Protein AF-A0A4Q0ZM15-F1 (afdb_monomer_lite)

pLDDT: mean 91.57, std 11.05, range [41.56, 98.62]

Radius of gyration: 21.11 Å; chains: 1; bounding box: 63×34×54 Å

Foldseek 3Di:
DPQQADCLDDQDDLQVQLQVQLVVQLVVLLVVLVVCCVVVVDPPVVSVLRSNLSSNLSSLVRSLVRQLSNQSRDRVSNVVSVVSNVVSVVSNVVSVVVSVVVVVVVVVVVVVVVVVVVVVVVD

Structure (mmCIF, N/CA/C/O backbone):
data_AF-A0A4Q0ZM15-F1
#
_entry.id   AF-A0A4Q0ZM15-F1
#
loop_
_atom_site.group_PDB
_atom_site.id
_atom_site.type_symbol
_atom_site.label_atom_id
_atom_site.label_alt_id
_atom_site.label_comp_id
_atom_site.label_asym_id
_atom_site.label_entity_id
_atom_site.label_seq_id
_atom_site.pdbx_PDB_ins_code
_atom_site.Cartn_x
_atom_site.Cartn_y
_atom_site.Cartn_z
_atom_site.occupancy
_atom_site.B_iso_or_equiv
_atom_site.auth_seq_id
_atom_site.auth_comp_id
_atom_site.auth_asym_id
_atom_site.auth_atom_id
_atom_site.pdbx_PDB_model_num
ATOM 1 N N . MET A 1 1 ? 33.970 -1.785 -22.640 1.00 41.56 1 MET A N 1
ATOM 2 C CA . MET A 1 1 ? 33.219 -0.971 -21.658 1.00 41.56 1 MET A CA 1
ATOM 3 C C . MET A 1 1 ? 32.105 -1.850 -21.115 1.00 41.56 1 MET A C 1
ATOM 5 O O . MET A 1 1 ? 31.350 -2.375 -21.923 1.00 41.56 1 MET A O 1
ATOM 9 N N . GLN A 1 2 ? 32.066 -2.119 -19.805 1.00 49.09 2 GLN A N 1
ATOM 10 C CA . GLN A 1 2 ? 30.986 -2.912 -19.204 1.00 49.09 2 GLN A CA 1
ATOM 11 C C . GLN A 1 2 ? 29.651 -2.233 -19.518 1.00 49.09 2 GLN A C 1
ATOM 13 O O . GLN A 1 2 ? 29.466 -1.058 -19.210 1.00 49.09 2 GLN A O 1
ATOM 18 N N . SER A 1 3 ? 28.740 -2.961 -20.157 1.00 56.66 3 SER A N 1
ATOM 19 C CA . SER A 1 3 ? 27.338 -2.570 -20.259 1.00 56.66 3 SER A CA 1
ATOM 20 C C . SER A 1 3 ? 26.791 -2.472 -18.832 1.00 56.66 3 SER A C 1
ATOM 22 O O . SER A 1 3 ? 26.407 -3.483 -18.257 1.00 56.66 3 SER A O 1
ATOM 24 N N . GLY A 1 4 ? 26.808 -1.275 -18.236 1.00 66.25 4 GLY A N 1
ATOM 25 C CA . GLY A 1 4 ? 26.324 -0.985 -16.876 1.00 66.25 4 GLY A CA 1
ATOM 26 C C . GLY A 1 4 ? 24.802 -1.085 -16.723 1.00 66.25 4 GLY A C 1
ATOM 27 O O . GLY A 1 4 ? 24.211 -0.363 -15.928 1.00 66.25 4 GLY A O 1
ATOM 28 N N . VAL A 1 5 ? 24.165 -1.930 -17.532 1.00 75.62 5 VAL A N 1
ATOM 29 C CA . VAL A 1 5 ? 22.732 -2.205 -17.526 1.00 75.62 5 VAL A CA 1
ATOM 30 C C . VAL A 1 5 ? 22.513 -3.469 -16.714 1.00 75.62 5 VAL A C 1
ATOM 32 O O . VAL A 1 5 ? 23.063 -4.523 -17.036 1.00 75.62 5 VAL A O 1
ATOM 35 N N . ILE A 1 6 ? 21.717 -3.365 -15.654 1.00 84.88 6 ILE A N 1
ATOM 36 C CA . ILE A 1 6 ? 21.329 -4.521 -14.850 1.00 84.88 6 ILE A CA 1
ATOM 37 C C . ILE A 1 6 ? 20.173 -5.202 -15.576 1.00 84.88 6 ILE A C 1
ATOM 39 O O . ILE A 1 6 ? 19.163 -4.567 -15.863 1.00 84.88 6 ILE A O 1
ATOM 43 N N . ASN A 1 7 ? 20.293 -6.493 -15.880 1.00 87.62 7 ASN A N 1
ATOM 44 C CA . ASN A 1 7 ? 19.188 -7.225 -16.489 1.00 87.62 7 ASN A CA 1
ATOM 45 C C . ASN A 1 7 ? 18.081 -7.470 -15.450 1.00 87.62 7 ASN A C 1
ATOM 47 O O . ASN A 1 7 ? 18.187 -8.358 -14.608 1.00 87.62 7 ASN A O 1
ATOM 51 N N . THR A 1 8 ? 17.009 -6.684 -15.527 1.00 90.62 8 THR A N 1
ATOM 52 C CA . THR A 1 8 ? 15.818 -6.784 -14.666 1.00 90.62 8 THR A CA 1
ATOM 53 C C . THR A 1 8 ? 14.648 -7.524 -15.332 1.00 90.62 8 THR A C 1
ATOM 55 O O . THR A 1 8 ? 13.517 -7.508 -14.824 1.00 90.62 8 THR A O 1
ATOM 58 N N . GLY A 1 9 ? 14.905 -8.159 -16.480 1.00 90.31 9 GLY A N 1
ATOM 59 C CA . GLY A 1 9 ? 13.899 -8.721 -17.375 1.00 90.31 9 GLY A CA 1
ATOM 60 C C . GLY A 1 9 ? 13.240 -7.674 -18.279 1.00 90.31 9 GLY A C 1
ATOM 61 O O . GLY A 1 9 ? 13.691 -6.534 -18.387 1.00 90.31 9 GLY A O 1
ATOM 62 N N . THR A 1 10 ? 12.154 -8.069 -18.945 1.00 92.19 10 THR A N 1
ATOM 63 C CA . THR A 1 10 ? 11.390 -7.188 -19.839 1.00 92.19 10 THR A CA 1
ATOM 64 C C . THR A 1 10 ? 10.632 -6.107 -19.057 1.00 92.19 10 THR A C 1
ATOM 66 O O . THR A 1 10 ? 10.115 -6.405 -17.975 1.00 92.19 10 THR A O 1
ATOM 69 N N . PRO A 1 11 ? 10.485 -4.883 -19.602 1.00 93.31 11 PRO A N 1
ATOM 70 C CA . PRO A 1 11 ? 9.673 -3.839 -18.983 1.00 93.31 11 PRO A CA 1
ATOM 71 C C . PRO A 1 11 ? 8.225 -4.281 -18.726 1.00 93.31 11 PRO A C 1
ATOM 73 O O . PRO A 1 11 ? 7.606 -4.943 -19.559 1.00 93.31 11 PRO A O 1
ATOM 76 N N . ARG A 1 12 ? 7.679 -3.896 -17.568 1.00 95.12 12 ARG A N 1
ATOM 77 C CA . ARG A 1 12 ? 6.332 -4.273 -17.095 1.00 95.12 12 ARG A CA 1
ATOM 78 C C . ARG A 1 12 ? 5.403 -3.054 -17.040 1.00 95.12 12 ARG A C 1
ATOM 80 O O . ARG A 1 12 ? 5.862 -1.933 -16.831 1.00 95.12 12 ARG A O 1
ATOM 87 N N . ASN A 1 13 ? 4.090 -3.256 -17.179 1.00 96.06 13 ASN A N 1
ATOM 88 C CA . ASN A 1 13 ? 3.103 -2.173 -17.070 1.00 96.06 13 ASN A CA 1
ATOM 89 C C . ASN A 1 13 ? 2.976 -1.684 -15.613 1.00 96.06 13 ASN A C 1
ATOM 91 O O . ASN A 1 13 ? 2.528 -2.438 -14.752 1.00 96.06 13 ASN A O 1
ATOM 95 N N . VAL A 1 14 ? 3.344 -0.427 -15.349 1.00 96.06 14 VAL A N 1
ATOM 96 C CA . VAL A 1 14 ? 3.350 0.150 -13.991 1.00 96.06 14 VAL A CA 1
ATOM 97 C C . VAL A 1 14 ? 1.936 0.263 -13.415 1.00 96.06 14 VAL A C 1
ATOM 99 O O . VAL A 1 14 ? 1.698 -0.192 -12.301 1.00 96.06 14 VAL A O 1
ATOM 102 N N . ILE A 1 15 ? 0.984 0.815 -14.173 1.00 96.50 15 ILE A N 1
ATOM 103 C CA . ILE A 1 15 ? -0.380 1.083 -13.689 1.00 96.50 15 ILE A CA 1
ATOM 104 C C . ILE A 1 15 ? -1.109 -0.214 -13.311 1.00 96.50 15 ILE A C 1
ATOM 106 O O . ILE A 1 15 ? -1.702 -0.300 -12.239 1.00 96.50 15 ILE A O 1
ATOM 110 N N . GLY A 1 16 ? -1.006 -1.257 -14.136 1.00 95.06 16 GLY A N 1
ATOM 111 C CA . GLY A 1 16 ? -1.609 -2.560 -13.850 1.00 95.06 16 GLY A CA 1
ATOM 112 C C . GLY A 1 16 ? -1.048 -3.207 -12.581 1.00 95.06 16 GLY A C 1
ATOM 113 O O . GLY A 1 16 ? -1.789 -3.830 -11.820 1.00 95.06 16 GLY A O 1
ATOM 114 N N . HIS A 1 17 ? 0.243 -3.010 -12.304 1.00 96.00 17 HIS A N 1
ATOM 115 C CA . HIS A 1 17 ? 0.863 -3.502 -11.075 1.00 96.00 17 HIS A CA 1
ATOM 116 C C . HIS A 1 17 ? 0.526 -2.643 -9.849 1.00 96.00 17 HIS A C 1
ATOM 118 O O . HIS A 1 17 ? 0.400 -3.204 -8.767 1.00 96.00 17 HIS A O 1
ATOM 124 N N . ILE A 1 18 ? 0.308 -1.329 -9.995 1.00 97.94 18 ILE A N 1
ATOM 125 C CA . ILE A 1 18 ? -0.236 -0.483 -8.914 1.00 97.94 18 ILE A CA 1
ATOM 126 C C . ILE A 1 18 ? -1.598 -1.019 -8.470 1.00 97.94 18 ILE A C 1
ATOM 128 O O . ILE A 1 18 ? -1.806 -1.262 -7.284 1.00 97.94 18 ILE A O 1
ATOM 132 N N . VAL A 1 19 ? -2.506 -1.257 -9.424 1.00 98.00 19 VAL A N 1
ATOM 133 C CA . VAL A 1 19 ? -3.849 -1.785 -9.129 1.00 98.00 19 VAL A CA 1
ATOM 134 C C . VAL A 1 19 ? -3.757 -3.169 -8.487 1.00 98.00 19 VAL A C 1
ATOM 136 O O . VAL A 1 19 ? -4.392 -3.421 -7.468 1.00 98.00 19 VAL A O 1
ATOM 139 N N . SER A 1 20 ? -2.920 -4.053 -9.033 1.00 96.94 20 SER A N 1
ATOM 140 C CA . SER A 1 20 ? -2.738 -5.402 -8.483 1.00 96.94 20 SER A CA 1
ATOM 141 C C . SER A 1 20 ? -2.149 -5.376 -7.069 1.00 96.94 20 SER A C 1
ATOM 143 O O . SER A 1 20 ? -2.616 -6.109 -6.201 1.00 96.94 20 SER A O 1
ATOM 145 N N . GLY A 1 21 ? -1.164 -4.508 -6.820 1.00 97.62 21 GLY A N 1
ATOM 146 C CA . GLY A 1 21 ? -0.579 -4.296 -5.497 1.00 97.62 21 GLY A CA 1
ATOM 147 C C . GLY A 1 21 ? -1.609 -3.795 -4.489 1.00 97.62 21 GLY A C 1
ATOM 148 O O . GLY A 1 21 ? -1.679 -4.319 -3.381 1.00 97.62 21 GLY A O 1
ATOM 149 N N . ALA A 1 22 ? -2.467 -2.855 -4.895 1.00 98.38 22 ALA A N 1
ATOM 150 C CA . ALA A 1 22 ? -3.570 -2.376 -4.068 1.00 98.38 22 ALA A CA 1
ATOM 151 C C . ALA A 1 22 ? -4.523 -3.519 -3.688 1.00 98.38 22 ALA A C 1
ATOM 153 O O . ALA A 1 22 ? -4.783 -3.744 -2.509 1.00 98.38 22 ALA A O 1
ATOM 154 N N . VAL A 1 23 ? -4.998 -4.284 -4.678 1.00 98.50 23 VAL A N 1
ATOM 155 C CA . VAL A 1 23 ? -5.942 -5.393 -4.460 1.00 98.50 23 VAL A CA 1
ATOM 156 C C . VAL A 1 23 ? -5.335 -6.472 -3.565 1.00 98.50 23 VAL A C 1
ATOM 158 O O . VAL A 1 23 ? -5.974 -6.901 -2.606 1.00 98.50 23 VAL A O 1
ATOM 161 N N . ALA A 1 24 ? -4.097 -6.892 -3.835 1.00 98.44 24 ALA A N 1
ATOM 162 C CA . ALA A 1 24 ? -3.416 -7.898 -3.026 1.00 98.44 24 ALA A CA 1
ATOM 163 C C . ALA A 1 24 ? -3.276 -7.439 -1.567 1.00 98.44 24 ALA A C 1
ATOM 165 O O . ALA A 1 24 ? -3.618 -8.180 -0.643 1.00 98.44 24 ALA A O 1
ATOM 166 N N . SER A 1 25 ? -2.840 -6.196 -1.350 1.00 98.38 25 SER A N 1
ATOM 167 C CA . SER A 1 25 ? -2.722 -5.632 -0.008 1.00 98.38 25 SER A CA 1
ATOM 168 C C . SER A 1 25 ? -4.071 -5.479 0.686 1.00 98.38 25 SER A C 1
ATOM 170 O O . SER A 1 25 ? -4.150 -5.789 1.873 1.00 98.38 25 SER A O 1
ATOM 172 N N . ALA A 1 26 ? -5.132 -5.088 -0.022 1.00 98.50 26 ALA A N 1
ATOM 173 C CA . ALA A 1 26 ? -6.486 -5.003 0.523 1.00 98.50 26 ALA A CA 1
ATOM 174 C C . ALA A 1 26 ? -6.995 -6.367 1.000 1.00 98.50 26 ALA A C 1
ATOM 176 O O . ALA A 1 26 ? -7.491 -6.485 2.116 1.00 98.50 26 ALA A O 1
ATOM 177 N N . VAL A 1 27 ? -6.823 -7.415 0.189 1.00 98.62 27 VAL A N 1
ATOM 178 C CA . VAL A 1 27 ? -7.253 -8.776 0.545 1.00 98.62 27 VAL A CA 1
ATOM 179 C C . VAL A 1 27 ? -6.496 -9.280 1.772 1.00 98.62 27 VAL A C 1
ATOM 181 O O . VAL A 1 27 ? -7.113 -9.780 2.714 1.00 98.62 27 VAL A O 1
ATOM 184 N N . VAL A 1 28 ? -5.169 -9.134 1.789 1.00 98.38 28 VAL A N 1
ATOM 185 C CA . VAL A 1 28 ? -4.334 -9.626 2.894 1.00 98.38 28 VAL A CA 1
ATOM 186 C C . VAL A 1 28 ? -4.611 -8.847 4.180 1.00 98.38 28 VAL A C 1
ATOM 188 O O . VAL A 1 28 ? -4.929 -9.453 5.204 1.00 98.38 28 VAL A O 1
ATOM 191 N N . SER A 1 29 ? -4.526 -7.515 4.135 1.00 97.94 29 SER A N 1
ATOM 192 C CA . SER A 1 29 ? -4.757 -6.673 5.316 1.00 97.94 29 SER A CA 1
ATOM 193 C C . SER A 1 29 ? -6.202 -6.762 5.798 1.00 97.94 29 SER A C 1
ATOM 195 O O . SER A 1 29 ? -6.422 -6.977 6.986 1.00 97.94 29 SER A O 1
ATOM 197 N N . GLY A 1 30 ? -7.176 -6.734 4.887 1.00 97.88 30 GLY A N 1
ATOM 198 C CA . GLY A 1 30 ? -8.592 -6.877 5.205 1.00 97.88 30 GLY A CA 1
ATOM 199 C C . GLY A 1 30 ? -8.898 -8.206 5.888 1.00 97.88 30 GLY A C 1
ATOM 200 O O . GLY A 1 30 ? -9.581 -8.224 6.906 1.00 97.88 30 GLY A O 1
ATOM 201 N N . THR A 1 31 ? -8.329 -9.316 5.407 1.00 98.19 31 THR A N 1
ATOM 202 C CA . THR A 1 31 ? -8.510 -10.632 6.046 1.00 98.19 31 THR A CA 1
ATOM 203 C C . THR A 1 31 ? -7.904 -10.666 7.452 1.00 98.19 31 THR A C 1
ATOM 205 O O . THR A 1 31 ? -8.541 -11.138 8.399 1.00 98.19 31 THR A O 1
ATOM 208 N N . ILE A 1 32 ? -6.681 -10.150 7.612 1.00 98.25 32 ILE A N 1
ATOM 209 C CA . ILE A 1 32 ? -5.992 -10.102 8.910 1.00 98.25 32 ILE A CA 1
ATOM 210 C C . ILE A 1 32 ? -6.768 -9.222 9.898 1.00 98.25 32 ILE A C 1
ATOM 212 O O . ILE A 1 32 ? -7.000 -9.628 11.038 1.00 98.25 32 ILE A O 1
ATOM 216 N N . ASN A 1 33 ? -7.194 -8.039 9.466 1.00 97.94 33 ASN A N 1
ATOM 217 C CA . ASN A 1 33 ? -7.874 -7.070 10.316 1.00 97.94 33 ASN A CA 1
ATOM 218 C C . ASN A 1 33 ? -9.313 -7.477 10.622 1.00 97.94 33 ASN A C 1
ATOM 220 O O . ASN A 1 33 ? -9.753 -7.296 11.753 1.00 97.94 33 ASN A O 1
ATOM 224 N N . TYR A 1 34 ? -10.007 -8.139 9.694 1.00 97.75 34 TYR A N 1
ATOM 225 C CA . TYR A 1 34 ? -11.301 -8.765 9.968 1.00 97.75 34 TYR A CA 1
ATOM 226 C C . TYR A 1 34 ? -11.197 -9.781 11.109 1.00 97.75 34 TYR A C 1
ATOM 228 O O . TYR A 1 34 ? -11.994 -9.755 12.048 1.00 97.75 34 TYR A O 1
ATOM 236 N N . LYS A 1 35 ? -10.177 -10.650 11.071 1.00 97.81 35 LYS A N 1
ATOM 237 C CA . LYS A 1 35 ? -9.942 -11.616 12.149 1.00 97.81 35 LYS A CA 1
ATOM 238 C C . LYS A 1 35 ? -9.665 -10.911 13.480 1.00 97.81 35 LYS A C 1
ATOM 240 O O . LYS A 1 35 ? -10.269 -11.275 14.484 1.00 97.81 35 LYS A O 1
ATOM 245 N N . LYS A 1 36 ? -8.798 -9.893 13.489 1.00 97.94 36 LYS A N 1
ATOM 246 C CA . LYS A 1 36 ? -8.489 -9.120 14.705 1.00 97.94 36 LYS A CA 1
ATOM 247 C C . LYS A 1 36 ? -9.724 -8.413 15.275 1.00 97.94 36 LYS A C 1
ATOM 249 O O . LYS A 1 36 ? -9.913 -8.451 16.485 1.00 97.94 36 LYS A O 1
ATOM 254 N N . ALA A 1 37 ? -10.568 -7.820 14.429 1.00 97.81 37 ALA A N 1
ATOM 255 C CA . ALA A 1 37 ? -11.802 -7.160 14.854 1.00 97.81 37 ALA A CA 1
ATOM 256 C C . ALA A 1 37 ? -12.802 -8.162 15.450 1.00 97.81 37 ALA A C 1
ATOM 258 O O . ALA A 1 37 ? -13.365 -7.925 16.516 1.00 97.81 37 ALA A O 1
ATOM 259 N N . LYS A 1 38 ? -12.964 -9.334 14.819 1.00 97.38 38 LYS A N 1
ATOM 260 C CA . LYS A 1 38 ? -13.807 -10.422 15.342 1.00 97.38 38 LYS A CA 1
ATOM 261 C C . LYS A 1 38 ? -13.324 -10.942 16.699 1.00 97.38 38 LYS A C 1
ATOM 263 O O . LYS A 1 38 ? -14.136 -11.313 17.538 1.00 97.38 38 LYS A O 1
ATOM 268 N N . GLU A 1 39 ? -12.012 -10.968 16.908 1.00 97.88 39 GLU A N 1
ATOM 269 C CA . GLU A 1 39 ? -11.374 -11.347 18.173 1.00 97.88 39 GLU A CA 1
ATOM 270 C C . GLU A 1 39 ? -11.298 -10.187 19.187 1.00 97.88 39 GLU A C 1
ATOM 272 O O . GLU A 1 39 ? -10.634 -10.338 20.208 1.00 97.88 39 GLU A O 1
ATOM 277 N N . GLN A 1 40 ? -11.940 -9.040 18.917 1.00 95.62 40 GLN A N 1
ATOM 278 C CA . GLN A 1 40 ? -11.927 -7.834 19.762 1.00 95.62 40 GLN A CA 1
ATOM 279 C C . GLN A 1 40 ? -10.516 -7.300 20.081 1.00 95.62 40 GLN A C 1
ATOM 281 O O . GLN A 1 40 ? -10.299 -6.640 21.092 1.00 95.62 40 GLN A O 1
ATOM 286 N N . LYS A 1 41 ? -9.536 -7.571 19.210 1.00 96.94 41 LYS A N 1
ATOM 287 C CA . LYS A 1 41 ? -8.147 -7.096 19.358 1.00 96.94 41 LYS A CA 1
ATOM 288 C C . LYS A 1 41 ? -7.928 -5.689 18.811 1.00 96.94 41 LYS A C 1
ATOM 290 O O . LYS A 1 41 ? -6.937 -5.060 19.157 1.00 96.94 41 LYS A O 1
ATOM 295 N N . ILE A 1 42 ? -8.805 -5.249 17.915 1.00 96.50 42 ILE A N 1
ATOM 296 C CA . ILE A 1 42 ? -8.854 -3.901 17.339 1.00 96.50 42 ILE A CA 1
ATOM 297 C C . ILE A 1 42 ? -10.321 -3.522 17.135 1.00 96.50 42 ILE A C 1
ATOM 299 O O . ILE A 1 42 ? -11.167 -4.413 16.999 1.00 96.50 42 ILE A O 1
ATOM 303 N N . SER A 1 43 ? -10.625 -2.228 17.067 1.00 96.19 43 SER A N 1
ATOM 304 C CA . SER A 1 43 ? -11.969 -1.782 16.700 1.00 96.19 43 SER A CA 1
ATOM 305 C C . SER A 1 43 ? -12.247 -2.029 15.209 1.00 96.19 43 SER A C 1
ATOM 307 O O . SER A 1 43 ? -11.331 -2.128 14.387 1.00 96.19 43 SER A O 1
ATOM 309 N N . SER A 1 44 ? -13.524 -2.098 14.823 1.00 94.31 44 SER A N 1
ATOM 310 C CA . SER A 1 44 ? -13.910 -2.172 13.404 1.00 94.31 44 SER A CA 1
ATOM 311 C C . SER A 1 44 ? -13.434 -0.951 12.610 1.00 94.31 44 SER A C 1
ATOM 313 O O . SER A 1 44 ? -13.092 -1.076 11.435 1.00 94.31 44 SER A O 1
ATOM 315 N N . ARG A 1 45 ? -13.384 0.223 13.254 1.00 92.69 45 ARG A N 1
ATOM 316 C CA . ARG A 1 45 ? -12.893 1.469 12.659 1.00 92.69 45 ARG A CA 1
ATOM 317 C C . ARG A 1 45 ? -11.402 1.365 12.339 1.00 92.69 45 ARG A C 1
ATOM 319 O O . ARG A 1 45 ? -11.021 1.583 11.190 1.00 92.69 45 ARG A O 1
ATOM 326 N N . ASP A 1 46 ? -10.594 0.931 13.303 1.00 94.50 46 ASP A N 1
ATOM 327 C CA . ASP A 1 46 ? -9.146 0.756 13.119 1.00 94.50 46 ASP A CA 1
ATOM 328 C C . ASP A 1 46 ? -8.842 -0.340 12.099 1.00 94.50 46 ASP A C 1
ATOM 330 O O . ASP A 1 46 ? -7.913 -0.221 11.303 1.00 94.50 46 ASP A O 1
ATOM 334 N N . ALA A 1 47 ? -9.662 -1.394 12.067 1.00 97.06 47 ALA A N 1
ATOM 335 C CA . ALA A 1 47 ? -9.553 -2.456 11.076 1.00 97.06 47 ALA A CA 1
ATOM 336 C C . ALA A 1 47 ? -9.727 -1.931 9.643 1.00 97.06 47 ALA A C 1
ATOM 338 O O . ALA A 1 47 ? -8.954 -2.295 8.751 1.00 97.06 47 ALA A O 1
ATOM 339 N N . ILE A 1 48 ? -10.730 -1.078 9.412 1.00 96.62 48 ILE A N 1
ATOM 340 C CA . ILE A 1 48 ? -10.973 -0.452 8.107 1.00 96.62 48 ILE A CA 1
ATOM 341 C C . ILE A 1 48 ? -9.848 0.531 7.784 1.00 96.62 48 ILE A C 1
ATOM 343 O O . ILE A 1 48 ? -9.289 0.465 6.688 1.00 96.62 48 ILE A O 1
ATOM 347 N N . LYS A 1 49 ? -9.477 1.391 8.739 1.00 95.94 49 LYS A N 1
ATOM 348 C CA . LYS A 1 49 ? -8.406 2.380 8.579 1.00 95.94 49 LYS A CA 1
ATOM 349 C C . LYS A 1 49 ? -7.085 1.726 8.178 1.00 95.94 49 LYS A C 1
ATOM 351 O O . LYS A 1 49 ? -6.520 2.081 7.145 1.00 95.94 49 LYS A O 1
ATOM 356 N N . ASP A 1 50 ? -6.641 0.707 8.918 1.00 97.19 50 ASP A N 1
ATOM 357 C CA . ASP A 1 50 ? -5.398 -0.005 8.606 1.00 97.19 50 ASP A CA 1
ATOM 358 C C . ASP A 1 50 ? -5.488 -0.721 7.254 1.00 97.19 50 ASP A C 1
ATOM 360 O O . ASP A 1 50 ? -4.554 -0.662 6.459 1.00 97.19 50 ASP A O 1
ATOM 364 N N . THR A 1 51 ? -6.635 -1.318 6.921 1.00 98.12 51 TH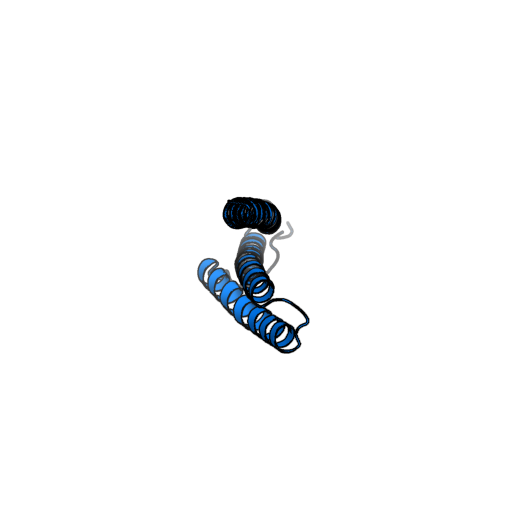R A N 1
ATOM 365 C CA . THR A 1 51 ? -6.838 -1.940 5.601 1.00 98.12 51 THR A CA 1
ATOM 366 C C . THR A 1 51 ? -6.693 -0.919 4.467 1.00 98.12 51 THR A C 1
ATOM 368 O O . THR A 1 51 ? -5.999 -1.184 3.483 1.00 98.12 51 THR A O 1
ATOM 371 N N . VAL A 1 52 ? -7.289 0.270 4.596 1.00 98.00 52 VAL A N 1
ATOM 372 C CA . VAL A 1 52 ? -7.185 1.353 3.600 1.00 98.00 52 VAL A CA 1
ATOM 373 C C . VAL A 1 52 ? -5.752 1.881 3.506 1.00 98.00 52 VAL A C 1
ATOM 375 O O . VAL A 1 52 ? -5.216 2.019 2.397 1.00 98.00 52 VAL A O 1
ATOM 378 N N . LYS A 1 53 ? -5.088 2.094 4.649 1.00 98.19 53 LYS A N 1
ATOM 379 C CA . LYS A 1 53 ? -3.677 2.492 4.698 1.00 98.19 53 LYS A CA 1
ATOM 380 C C . LYS A 1 53 ? -2.795 1.473 3.982 1.00 98.19 53 LYS A C 1
ATOM 382 O O . LYS A 1 53 ? -2.056 1.830 3.063 1.00 98.19 53 LYS A O 1
ATOM 387 N N . LYS A 1 54 ? -2.906 0.189 4.334 1.00 98.25 54 LYS A N 1
ATOM 388 C CA . LYS A 1 54 ? -2.107 -0.896 3.745 1.00 98.25 54 LYS A CA 1
ATOM 389 C C . LYS A 1 54 ? -2.408 -1.116 2.269 1.00 98.25 54 LYS A C 1
ATOM 391 O O . LYS A 1 54 ? -1.486 -1.397 1.510 1.00 98.25 54 LYS A O 1
ATOM 396 N N . THR A 1 55 ? -3.654 -0.931 1.841 1.00 98.56 55 THR A N 1
ATOM 397 C CA . THR A 1 55 ? -4.040 -0.943 0.420 1.00 98.56 55 THR A CA 1
ATOM 398 C C . THR A 1 55 ? -3.295 0.140 -0.355 1.00 98.56 55 THR A C 1
ATOM 400 O O . THR A 1 55 ? -2.657 -0.144 -1.369 1.00 98.56 55 THR A O 1
ATOM 403 N N . THR A 1 56 ? -3.312 1.372 0.158 1.00 98.38 56 THR A N 1
ATOM 404 C CA . THR A 1 56 ? -2.629 2.518 -0.460 1.00 98.38 56 THR A CA 1
ATOM 405 C C . THR A 1 56 ? -1.116 2.306 -0.497 1.00 98.38 56 THR A C 1
ATOM 407 O O . THR A 1 56 ? -0.482 2.475 -1.540 1.00 98.38 56 THR A O 1
ATOM 410 N N . GLN A 1 57 ? -0.533 1.851 0.615 1.00 98.31 57 GLN A N 1
ATOM 411 C CA . GLN A 1 57 ? 0.891 1.529 0.701 1.00 98.31 57 GLN A CA 1
ATOM 412 C C . GLN A 1 57 ? 1.289 0.404 -0.260 1.00 98.31 57 GLN A C 1
ATOM 414 O O . GLN A 1 57 ? 2.321 0.501 -0.917 1.00 98.31 57 GLN A O 1
ATOM 419 N N . GLY A 1 58 ? 0.462 -0.634 -0.399 1.00 98.31 58 GLY A N 1
ATOM 420 C CA . GLY A 1 58 ? 0.676 -1.728 -1.346 1.00 98.31 58 GLY A CA 1
ATOM 421 C C . GLY A 1 58 ? 0.694 -1.271 -2.800 1.00 98.31 58 GLY A C 1
ATOM 422 O O . GLY A 1 58 ? 1.558 -1.690 -3.578 1.00 98.31 58 GLY A O 1
ATOM 423 N N . ALA A 1 59 ? -0.218 -0.362 -3.150 1.00 98.50 59 ALA A N 1
ATOM 424 C CA . ALA A 1 59 ? -0.285 0.261 -4.467 1.00 98.50 59 ALA A CA 1
ATOM 425 C C . ALA A 1 59 ? 1.008 1.031 -4.789 1.00 98.50 59 ALA A C 1
ATOM 427 O O . ALA A 1 59 ? 1.635 0.793 -5.825 1.00 98.50 59 ALA A O 1
ATOM 428 N N . ILE A 1 60 ? 1.435 1.907 -3.870 1.00 98.31 60 ILE A N 1
ATOM 429 C CA . ILE A 1 60 ? 2.652 2.719 -4.008 1.00 98.31 60 ILE A CA 1
ATOM 430 C C . ILE A 1 60 ? 3.885 1.818 -4.071 1.00 98.31 60 ILE A C 1
ATOM 432 O O . ILE A 1 60 ? 4.646 1.901 -5.030 1.00 98.31 60 ILE A O 1
ATOM 436 N N . ALA A 1 61 ? 4.059 0.915 -3.102 1.00 98.31 61 ALA A N 1
ATOM 437 C CA . ALA A 1 61 ? 5.226 0.041 -3.018 1.00 98.31 61 ALA A CA 1
ATOM 438 C C . ALA A 1 61 ? 5.402 -0.797 -4.290 1.00 98.31 61 ALA A C 1
ATOM 440 O O . ALA A 1 61 ? 6.505 -0.884 -4.834 1.00 98.31 61 ALA A O 1
ATOM 441 N N . THR A 1 62 ? 4.309 -1.358 -4.813 1.00 98.00 62 THR A N 1
ATOM 442 C CA . THR A 1 62 ? 4.352 -2.159 -6.040 1.00 98.00 62 THR A CA 1
ATOM 443 C C . THR A 1 62 ? 4.637 -1.288 -7.264 1.00 98.00 62 THR A C 1
ATOM 445 O O . THR A 1 62 ? 5.503 -1.627 -8.072 1.00 98.00 62 THR A O 1
ATOM 448 N N . GLY A 1 63 ? 3.972 -0.13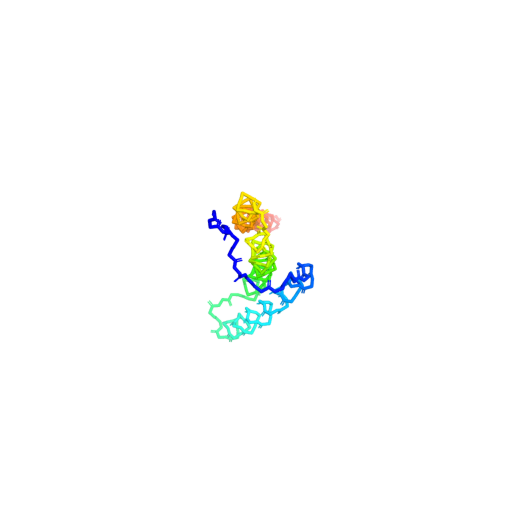5 -7.393 1.00 98.06 63 GLY A N 1
ATOM 449 C CA . GLY A 1 63 ? 4.229 0.814 -8.479 1.00 98.06 63 GLY A CA 1
ATOM 450 C C . GLY A 1 63 ? 5.675 1.300 -8.515 1.00 98.06 63 GLY A C 1
ATOM 451 O O . GLY A 1 63 ? 6.300 1.329 -9.579 1.00 98.06 63 GLY A O 1
ATOM 452 N N . THR A 1 64 ? 6.229 1.615 -7.347 1.00 98.25 64 THR A N 1
ATOM 453 C CA . THR A 1 64 ? 7.628 1.996 -7.163 1.00 98.25 64 THR A CA 1
ATOM 454 C C . THR A 1 64 ? 8.565 0.864 -7.538 1.00 98.25 64 THR A C 1
ATOM 456 O O . THR A 1 64 ? 9.452 1.079 -8.357 1.00 98.25 64 THR A O 1
ATOM 459 N N . ALA A 1 65 ? 8.359 -0.345 -7.011 1.00 97.38 65 ALA A N 1
ATOM 460 C CA . ALA A 1 65 ? 9.220 -1.487 -7.306 1.00 97.38 65 ALA A CA 1
ATOM 461 C C . ALA A 1 65 ? 9.290 -1.773 -8.814 1.00 97.38 65 ALA A C 1
ATOM 463 O O . ALA A 1 65 ? 10.377 -1.944 -9.366 1.00 97.38 65 ALA A O 1
ATOM 464 N N . ILE A 1 66 ? 8.143 -1.752 -9.498 1.00 97.62 66 ILE A N 1
ATOM 465 C CA . ILE A 1 66 ? 8.071 -1.994 -10.942 1.00 97.62 66 ILE A CA 1
ATOM 466 C C . ILE A 1 66 ? 8.699 -0.849 -11.740 1.00 97.62 66 ILE A C 1
ATOM 468 O O . ILE A 1 66 ? 9.453 -1.107 -12.676 1.00 97.62 66 ILE A O 1
ATOM 472 N N . SER A 1 67 ? 8.446 0.405 -11.362 1.00 97.19 67 SER A N 1
ATOM 473 C CA . SER A 1 67 ? 9.045 1.569 -12.031 1.00 97.19 67 SER A CA 1
ATOM 474 C C . SER A 1 67 ? 10.566 1.579 -11.885 1.00 97.19 67 SER A C 1
ATOM 476 O O . SER A 1 67 ? 11.284 1.717 -12.873 1.00 97.19 67 SER A O 1
ATOM 478 N N . THR A 1 68 ? 11.063 1.363 -10.668 1.00 97.25 68 THR A N 1
ATOM 479 C CA . THR A 1 68 ? 12.493 1.273 -10.365 1.00 97.25 68 THR A CA 1
ATOM 480 C C . THR A 1 68 ? 13.142 0.132 -11.138 1.00 97.25 68 THR A C 1
ATOM 482 O O . THR A 1 68 ? 14.158 0.352 -11.792 1.00 97.25 68 THR A O 1
ATOM 485 N N . ALA A 1 69 ? 12.541 -1.063 -11.141 1.00 96.25 69 ALA A N 1
ATOM 486 C CA . ALA A 1 69 ? 13.050 -2.196 -11.911 1.00 96.25 69 ALA A CA 1
ATOM 487 C C . ALA A 1 69 ? 13.088 -1.893 -13.418 1.00 96.25 69 ALA A C 1
ATOM 489 O O . ALA A 1 69 ? 14.105 -2.134 -14.061 1.00 96.25 69 ALA A O 1
ATOM 490 N N . ASN A 1 70 ? 12.026 -1.303 -13.975 1.00 96.12 70 ASN A N 1
ATOM 491 C CA . ASN A 1 70 ? 11.984 -0.909 -15.383 1.00 96.12 70 ASN A CA 1
ATOM 492 C C . ASN A 1 70 ? 13.093 0.093 -15.737 1.00 96.12 70 ASN A C 1
ATOM 494 O O . ASN A 1 70 ? 13.690 -0.026 -16.803 1.00 96.12 70 ASN A O 1
ATOM 498 N N . TYR A 1 71 ? 13.375 1.070 -14.868 1.00 96.31 71 TYR A N 1
ATOM 499 C CA . TYR A 1 71 ? 14.445 2.042 -15.094 1.00 96.31 71 TYR A CA 1
ATOM 500 C C . TYR A 1 71 ? 15.842 1.439 -14.916 1.00 96.31 71 TYR A C 1
ATOM 502 O O . TYR A 1 71 ? 16.722 1.746 -15.712 1.00 96.31 71 TYR A O 1
ATOM 510 N N . LEU A 1 72 ? 16.062 0.549 -13.943 1.00 94.81 72 LEU A N 1
ATOM 511 C CA . LEU A 1 72 ? 17.346 -0.153 -13.785 1.00 94.81 72 LEU A CA 1
ATOM 512 C C . LEU A 1 72 ? 17.703 -1.005 -15.012 1.00 94.81 72 LEU A C 1
ATOM 514 O O . LEU A 1 72 ? 18.878 -1.102 -15.363 1.00 94.81 72 LEU A O 1
ATOM 518 N N . GLY A 1 73 ? 16.693 -1.570 -15.678 1.00 91.75 73 GLY A N 1
ATOM 519 C CA . GLY A 1 73 ? 16.842 -2.318 -16.927 1.00 91.75 73 GLY A CA 1
ATOM 520 C C . GLY A 1 73 ? 17.168 -1.476 -18.162 1.00 91.75 73 GLY A C 1
ATOM 521 O O . GLY A 1 73 ? 17.408 -2.034 -19.231 1.00 91.75 73 GLY A O 1
ATOM 522 N N . GLN A 1 74 ? 17.173 -0.143 -18.053 1.00 92.00 74 GLN A N 1
ATOM 523 C CA . GLN A 1 74 ? 17.485 0.766 -19.158 1.00 92.00 74 GLN A CA 1
ATOM 524 C C . GLN A 1 74 ? 18.944 1.221 -19.114 1.00 92.00 74 GLN A C 1
ATOM 526 O O . GLN A 1 74 ? 19.518 1.475 -18.053 1.00 92.00 74 GLN A O 1
ATOM 531 N N . GLN A 1 75 ? 19.536 1.432 -20.290 1.00 88.75 75 GLN A N 1
ATOM 532 C CA . GLN A 1 75 ? 20.857 2.045 -20.392 1.00 88.75 75 GLN A CA 1
ATOM 533 C C . GLN A 1 75 ? 20.847 3.466 -19.810 1.00 88.75 75 GLN A C 1
ATOM 535 O O . GLN A 1 75 ? 20.054 4.311 -20.217 1.00 88.75 75 GLN A O 1
ATOM 540 N N . GLY A 1 76 ? 21.712 3.718 -18.821 1.00 87.00 76 GLY A N 1
ATOM 541 C CA . GLY A 1 76 ? 21.769 5.000 -18.105 1.00 87.00 76 GLY A CA 1
ATOM 542 C C . GLY A 1 76 ? 20.581 5.266 -17.168 1.00 87.00 76 GLY A C 1
ATOM 543 O O . GLY A 1 76 ? 20.426 6.382 -16.678 1.00 87.00 76 GLY A O 1
ATOM 544 N N . GLY A 1 77 ? 19.733 4.270 -16.896 1.00 91.94 77 GLY A N 1
ATOM 545 C CA . GLY A 1 77 ? 18.507 4.450 -16.117 1.00 91.94 77 GLY A CA 1
ATOM 546 C C . GLY A 1 77 ? 18.683 4.480 -14.594 1.00 91.94 77 GLY A C 1
ATOM 547 O O . GLY A 1 77 ? 17.699 4.653 -13.880 1.00 91.94 77 GLY A O 1
ATOM 548 N N . PHE A 1 78 ? 19.911 4.375 -14.075 1.00 93.25 78 PHE A N 1
ATOM 549 C CA . PHE A 1 78 ? 20.187 4.337 -12.632 1.00 93.25 78 PHE A CA 1
ATOM 550 C C . PHE A 1 78 ? 19.637 5.552 -11.868 1.00 93.25 78 PHE A C 1
ATOM 552 O O . PHE A 1 78 ? 18.946 5.382 -10.868 1.00 93.25 78 PHE A O 1
ATO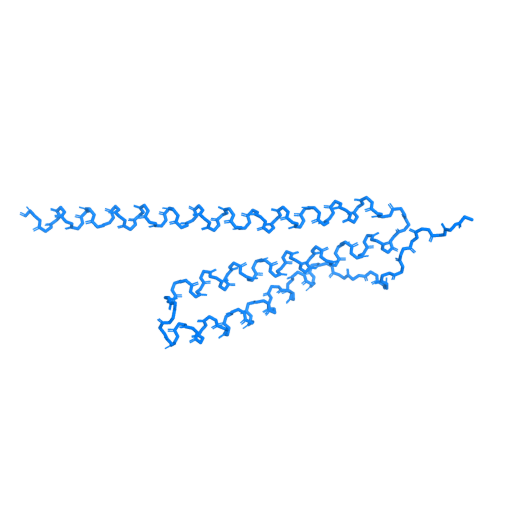M 559 N N . LEU A 1 79 ? 19.866 6.777 -12.361 1.00 95.31 79 LEU A N 1
ATOM 560 C CA . LEU A 1 79 ? 19.327 7.982 -11.713 1.00 95.31 79 LEU A CA 1
ATOM 561 C C . LEU A 1 79 ? 17.794 7.996 -11.725 1.00 95.31 79 LEU A C 1
ATOM 563 O O . LEU A 1 79 ? 17.185 8.329 -10.716 1.00 95.31 79 LEU A O 1
ATOM 567 N N . LYS A 1 80 ? 17.162 7.559 -12.824 1.00 95.31 80 LYS A N 1
ATOM 568 C CA . LYS A 1 80 ? 15.696 7.448 -12.913 1.00 95.31 80 LYS A CA 1
ATOM 569 C C . LYS A 1 80 ? 15.149 6.423 -11.920 1.00 95.31 80 LYS A C 1
ATOM 571 O O . LYS A 1 80 ? 14.119 6.663 -11.299 1.00 95.31 80 LYS A O 1
ATOM 576 N N . ALA A 1 81 ? 15.847 5.301 -11.758 1.00 96.56 81 ALA A N 1
ATOM 577 C CA . ALA A 1 81 ? 15.499 4.274 -10.790 1.00 96.56 81 ALA A CA 1
ATOM 578 C C . ALA A 1 81 ? 15.602 4.789 -9.350 1.00 96.56 81 ALA A C 1
ATOM 580 O O . ALA A 1 81 ? 14.677 4.584 -8.568 1.00 96.56 81 ALA A O 1
ATOM 581 N N . LEU A 1 82 ? 16.682 5.504 -9.017 1.00 97.31 82 LEU A N 1
ATOM 582 C CA . LEU A 1 82 ? 16.827 6.147 -7.711 1.00 97.31 82 LEU A CA 1
ATOM 583 C C . LEU A 1 82 ? 15.715 7.165 -7.466 1.00 97.31 82 LEU A C 1
ATOM 585 O O . LEU A 1 82 ? 15.079 7.117 -6.420 1.00 97.31 82 LEU A O 1
ATOM 589 N N . THR A 1 83 ? 15.417 8.029 -8.438 1.00 97.81 83 THR A N 1
ATOM 590 C CA . THR A 1 83 ? 14.311 8.986 -8.323 1.00 97.81 83 THR A CA 1
ATOM 591 C C . THR A 1 83 ? 12.974 8.280 -8.104 1.00 97.81 83 THR A C 1
ATOM 593 O O . THR A 1 83 ? 12.230 8.664 -7.206 1.00 97.81 83 THR A O 1
ATOM 596 N N . ALA A 1 84 ? 12.669 7.232 -8.876 1.00 97.75 84 ALA A N 1
ATOM 597 C CA . ALA A 1 84 ? 11.431 6.470 -8.720 1.00 97.75 84 ALA A CA 1
ATOM 598 C C . ALA A 1 84 ? 11.321 5.829 -7.328 1.00 97.75 84 ALA A C 1
ATOM 600 O O . ALA A 1 84 ? 10.264 5.906 -6.699 1.00 97.75 84 ALA A O 1
ATOM 601 N N . LEU A 1 85 ? 12.419 5.253 -6.826 1.00 98.25 85 LEU A N 1
ATOM 602 C CA . LEU A 1 85 ? 12.498 4.702 -5.476 1.00 98.25 85 LEU A CA 1
ATOM 603 C C . LEU A 1 85 ? 12.254 5.781 -4.414 1.00 98.25 85 LEU A C 1
ATOM 605 O O . LEU A 1 85 ? 11.402 5.593 -3.548 1.00 98.25 85 LEU A O 1
ATOM 609 N N . SER A 1 86 ? 12.950 6.916 -4.504 1.00 98.38 86 SER A N 1
ATOM 610 C CA . SER A 1 86 ? 12.814 8.028 -3.559 1.00 98.38 86 SER A CA 1
ATOM 611 C C . SER A 1 86 ? 11.398 8.601 -3.536 1.00 98.38 86 SER A C 1
ATOM 613 O O . SER A 1 86 ? 10.850 8.809 -2.457 1.00 98.38 86 SER A O 1
ATOM 615 N N . VAL A 1 87 ? 10.778 8.808 -4.703 1.00 98.12 87 VAL A N 1
ATOM 616 C CA . VAL A 1 87 ? 9.381 9.266 -4.802 1.00 98.12 87 VAL A CA 1
ATOM 617 C C . VAL A 1 87 ? 8.433 8.250 -4.168 1.00 98.12 87 VAL A C 1
ATOM 619 O O . VAL A 1 87 ? 7.520 8.635 -3.446 1.00 98.12 87 VAL A O 1
ATOM 622 N N . GLY A 1 88 ? 8.671 6.955 -4.379 1.00 97.94 88 GLY A N 1
ATOM 623 C CA . GLY A 1 88 ? 7.914 5.894 -3.720 1.00 97.94 88 GLY A CA 1
ATOM 624 C C . GLY A 1 88 ? 8.001 5.934 -2.201 1.00 97.94 88 GLY A C 1
ATOM 625 O O . GLY A 1 88 ? 6.978 5.925 -1.5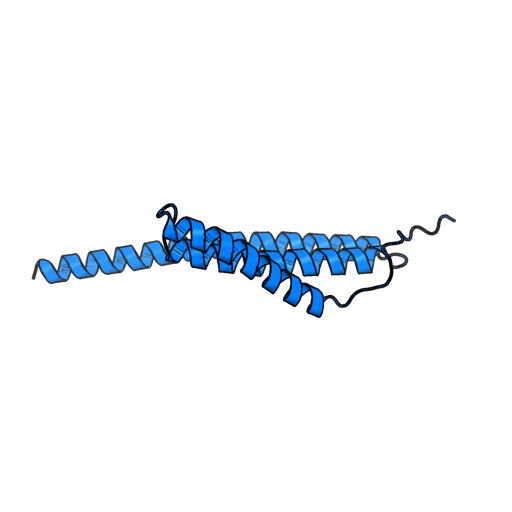23 1.00 97.94 88 GLY A O 1
ATOM 626 N N . MET A 1 89 ? 9.220 6.024 -1.666 1.00 98.31 89 MET A N 1
ATOM 627 C CA . MET A 1 89 ? 9.456 6.132 -0.223 1.00 98.31 89 MET A CA 1
ATOM 628 C C . MET A 1 89 ? 8.794 7.382 0.363 1.00 98.31 89 MET A C 1
ATOM 630 O O . MET A 1 89 ? 8.128 7.294 1.392 1.00 98.31 89 MET A O 1
ATOM 634 N N . ALA A 1 90 ? 8.918 8.525 -0.318 1.00 98.44 90 ALA A N 1
ATOM 635 C CA . ALA A 1 90 ? 8.247 9.760 0.074 1.00 98.44 90 ALA A CA 1
ATOM 636 C C . ALA A 1 90 ? 6.717 9.616 0.043 1.00 98.44 90 ALA A C 1
ATOM 638 O O . ALA A 1 90 ? 6.043 10.105 0.943 1.00 98.44 90 ALA A O 1
ATOM 639 N N . GLY A 1 91 ? 6.167 8.905 -0.945 1.00 98.12 91 GLY A N 1
ATOM 640 C CA . GLY A 1 91 ? 4.740 8.600 -1.026 1.00 98.12 91 GLY A CA 1
ATOM 641 C C . GLY A 1 91 ? 4.248 7.753 0.148 1.00 98.12 91 GLY A C 1
ATOM 642 O O . GLY A 1 91 ? 3.219 8.070 0.734 1.00 98.12 91 GLY A O 1
ATOM 643 N N . ILE A 1 92 ? 4.995 6.716 0.542 1.00 98.06 92 ILE A N 1
ATOM 644 C CA . ILE A 1 92 ? 4.667 5.912 1.732 1.00 98.06 92 ILE A CA 1
ATOM 645 C C . ILE A 1 92 ? 4.711 6.769 3.002 1.00 98.06 92 ILE A C 1
ATOM 647 O O . ILE A 1 92 ? 3.788 6.694 3.809 1.00 98.06 92 ILE A O 1
ATOM 651 N N . TYR A 1 93 ? 5.743 7.603 3.162 1.00 98.06 93 TYR A N 1
ATOM 652 C CA . TYR A 1 93 ? 5.848 8.514 4.304 1.00 98.06 93 TYR A CA 1
ATOM 653 C C . TYR A 1 93 ? 4.684 9.512 4.347 1.00 98.06 93 TYR A C 1
ATOM 655 O O . TYR A 1 93 ? 4.090 9.720 5.398 1.00 98.06 93 TYR A O 1
ATOM 663 N N . ALA A 1 94 ? 4.299 10.073 3.198 1.00 98.25 94 ALA A N 1
ATOM 664 C CA . ALA A 1 94 ? 3.152 10.969 3.105 1.00 98.25 94 ALA A CA 1
ATOM 665 C C . ALA A 1 94 ? 1.844 10.285 3.532 1.00 98.25 94 ALA A C 1
ATOM 667 O O . ALA A 1 94 ? 1.019 10.925 4.174 1.00 98.25 94 ALA A O 1
ATOM 668 N N . VAL A 1 95 ? 1.663 8.996 3.220 1.00 97.81 95 VAL A N 1
ATOM 669 C CA . VAL A 1 95 ? 0.503 8.227 3.698 1.00 97.81 95 VAL A CA 1
ATOM 670 C C . VAL A 1 95 ? 0.493 8.126 5.223 1.00 97.81 95 VAL A C 1
ATOM 672 O O . VAL A 1 95 ? -0.563 8.330 5.804 1.00 97.81 95 VAL A O 1
ATOM 675 N N . GLU A 1 96 ? 1.631 7.857 5.871 1.00 96.88 96 GLU A N 1
ATOM 676 C CA . GLU A 1 96 ? 1.699 7.808 7.344 1.00 96.88 96 GLU A CA 1
ATOM 677 C C . GLU A 1 96 ? 1.413 9.185 7.966 1.00 96.88 96 GLU A C 1
ATOM 679 O O . GLU A 1 96 ? 0.586 9.286 8.863 1.00 96.88 96 GLU A O 1
ATOM 684 N N . VAL A 1 97 ? 1.981 10.268 7.422 1.00 97.38 97 VAL A N 1
ATOM 685 C CA . VAL A 1 97 ? 1.707 11.635 7.911 1.00 97.38 97 VAL A CA 1
ATOM 686 C C . VAL A 1 97 ? 0.232 12.022 7.742 1.00 97.38 97 VAL A C 1
ATOM 688 O O . VAL A 1 97 ? -0.328 12.730 8.576 1.00 97.38 97 VAL A O 1
ATOM 691 N N . ILE A 1 98 ? -0.413 11.603 6.649 1.00 95.88 98 ILE A N 1
ATOM 692 C CA . ILE A 1 98 ? -1.854 11.819 6.458 1.00 95.88 98 ILE A CA 1
ATOM 693 C C . ILE A 1 98 ? -2.651 10.998 7.476 1.00 95.88 98 ILE A C 1
ATOM 695 O O . ILE A 1 98 ? -3.623 11.511 8.018 1.00 95.88 98 ILE A O 1
ATOM 699 N N . ASP A 1 99 ? -2.247 9.756 7.739 1.00 94.06 99 ASP A N 1
ATOM 700 C CA . ASP A 1 99 ? -2.898 8.868 8.704 1.00 94.06 99 ASP A CA 1
ATOM 701 C C . ASP A 1 99 ? -2.879 9.448 10.126 1.00 94.06 99 ASP A C 1
ATOM 703 O O . ASP A 1 99 ? -3.917 9.451 10.785 1.00 94.06 99 ASP A O 1
ATOM 707 N N . GLU A 1 100 ? -1.734 9.992 10.552 1.00 94.00 100 GLU A N 1
ATOM 708 C CA . GLU A 1 100 ? -1.549 10.676 11.842 1.00 94.00 100 GLU A CA 1
ATOM 709 C C . GLU A 1 100 ? -2.431 11.929 11.944 1.00 94.00 100 GLU A C 1
ATOM 711 O O . GLU A 1 100 ? -3.209 12.077 12.881 1.00 94.00 100 GLU A O 1
ATOM 716 N N . LYS A 1 101 ? -2.395 12.803 10.928 1.00 93.94 101 LYS A N 1
ATOM 717 C CA . LYS A 1 101 ? -3.212 14.032 10.909 1.00 93.94 101 LYS A CA 1
ATOM 718 C C . LYS A 1 101 ? -4.712 13.768 10.859 1.00 93.94 101 LYS A C 1
ATOM 720 O O . LYS A 1 101 ? -5.505 14.615 11.270 1.00 93.94 101 LYS A O 1
ATOM 725 N N . LEU A 1 102 ? -5.118 12.653 10.256 1.00 91.44 102 LEU A N 1
ATOM 726 C CA . LEU A 1 102 ? -6.515 12.245 10.252 1.00 91.44 102 LEU A CA 1
ATOM 727 C C . LEU A 1 102 ? -6.939 11.770 11.640 1.00 91.44 102 LEU A C 1
ATOM 729 O O . LEU A 1 102 ? -8.025 12.150 12.060 1.00 91.44 102 LEU A O 1
ATOM 733 N N . ASP A 1 103 ? -6.101 11.010 12.349 1.00 89.25 103 ASP A N 1
ATOM 734 C CA . ASP A 1 103 ? -6.389 10.605 13.732 1.00 89.25 103 ASP A CA 1
ATOM 735 C C . ASP A 1 103 ? -6.558 11.810 14.651 1.00 89.25 103 ASP A C 1
ATOM 737 O O . ASP A 1 103 ? -7.598 11.920 15.293 1.00 89.25 103 ASP A O 1
ATOM 741 N N . GLU A 1 104 ? -5.619 12.761 14.621 1.00 89.12 104 GLU A N 1
ATOM 742 C CA . GLU A 1 104 ? -5.706 14.001 15.409 1.00 89.12 104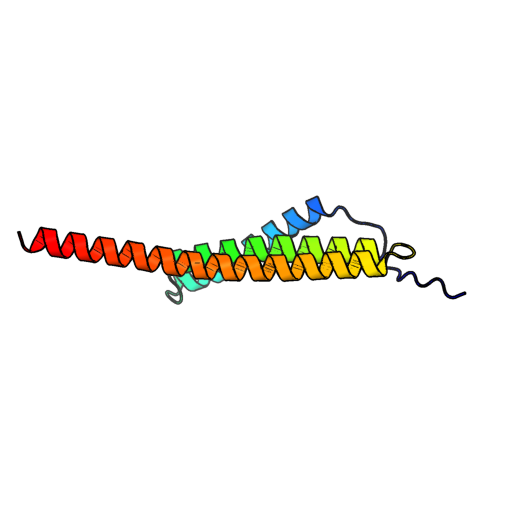 GLU A CA 1
ATOM 743 C C . GLU A 1 104 ? -7.038 14.729 15.166 1.00 89.12 104 GLU A C 1
ATOM 745 O O . GLU A 1 104 ? -7.754 15.084 16.100 1.00 89.12 104 GLU A O 1
ATOM 750 N N . LYS A 1 105 ? -7.428 14.890 13.895 1.00 88.25 105 LYS A N 1
ATOM 751 C CA . LYS A 1 105 ? -8.698 15.536 13.530 1.00 88.25 105 LYS A CA 1
ATOM 752 C C . LYS A 1 105 ? -9.924 14.776 14.013 1.00 88.25 105 LYS A C 1
ATOM 754 O O . LYS A 1 105 ? -10.943 15.393 14.306 1.00 88.25 105 LYS A O 1
ATOM 759 N N . TYR A 1 106 ? -9.875 13.452 14.007 1.00 85.25 106 TYR A N 1
ATOM 760 C CA . TYR A 1 106 ? -10.995 12.654 14.478 1.00 85.25 106 TYR A CA 1
ATOM 761 C C . TYR A 1 106 ? -11.147 12.740 15.994 1.00 85.25 106 TYR A C 1
ATOM 763 O O . TYR A 1 106 ? -12.271 12.888 16.459 1.00 85.25 106 TYR A O 1
ATOM 771 N N . GLU A 1 107 ? -10.040 12.712 16.736 1.00 85.38 107 GLU A N 1
ATOM 772 C CA . GLU A 1 107 ? -10.045 12.925 18.185 1.00 85.38 107 GLU A CA 1
ATOM 773 C C . GLU A 1 107 ? -10.581 14.320 18.540 1.00 85.38 107 GLU A C 1
ATOM 775 O O . GLU A 1 107 ? -11.427 14.448 19.420 1.00 85.38 107 GLU A O 1
ATOM 780 N N . GLU A 1 108 ? -10.162 15.365 17.817 1.00 85.50 108 GLU A N 1
ATOM 781 C CA . GLU A 1 108 ? -10.692 16.726 17.990 1.00 85.50 108 GLU A CA 1
ATOM 782 C C . GLU A 1 108 ? -12.218 16.788 17.817 1.00 85.50 108 GLU A C 1
ATOM 784 O O . GLU A 1 108 ? -12.906 17.424 18.615 1.00 85.50 108 GLU A O 1
ATOM 789 N N . VAL A 1 109 ? -12.752 16.129 16.784 1.00 85.56 109 VAL A N 1
ATOM 790 C CA . VAL A 1 109 ? -14.196 16.108 16.504 1.00 85.56 109 VAL A CA 1
ATOM 791 C C . VAL A 1 109 ? -14.961 15.307 17.556 1.00 85.56 109 VAL A C 1
ATOM 793 O O . VAL A 1 109 ? -16.020 15.751 17.997 1.00 85.56 109 VAL A O 1
ATOM 796 N N . ASP A 1 110 ? -14.447 14.147 17.968 1.00 82.56 110 ASP A N 1
ATOM 797 C CA . ASP A 1 110 ? -15.099 13.313 18.982 1.00 82.56 110 ASP A CA 1
ATOM 798 C C . ASP A 1 110 ? -15.158 14.054 20.334 1.00 82.56 110 ASP A C 1
ATOM 800 O O . ASP A 1 110 ? -16.228 14.130 20.939 1.00 82.56 110 ASP A O 1
ATOM 804 N N . ASN A 1 111 ? -14.075 14.734 20.733 1.00 81.94 111 ASN A N 1
ATOM 805 C CA . ASN A 1 111 ? -14.039 15.557 21.948 1.00 81.94 111 ASN A CA 1
ATOM 806 C C . ASN A 1 111 ? -15.031 16.736 21.899 1.00 81.94 111 ASN A C 1
ATOM 808 O O . ASN A 1 111 ? -15.720 17.011 22.880 1.00 81.94 111 ASN A O 1
ATOM 812 N N . GLN A 1 112 ? -15.149 17.423 20.755 1.00 81.06 112 GLN A N 1
ATOM 813 C CA . GLN A 1 112 ? -16.131 18.505 20.581 1.00 81.06 112 GLN A CA 1
ATOM 814 C C . GLN A 1 112 ? -17.574 18.006 20.709 1.00 81.06 112 GLN A C 1
ATOM 816 O O . GLN A 1 112 ? -18.417 18.688 21.292 1.00 81.06 112 GLN A O 1
ATOM 821 N N . ASN A 1 113 ? -17.869 16.819 20.178 1.00 80.69 113 ASN A N 1
ATOM 822 C CA . ASN A 1 113 ? -19.200 16.228 20.284 1.00 80.69 113 ASN A CA 1
ATOM 823 C C . ASN A 1 11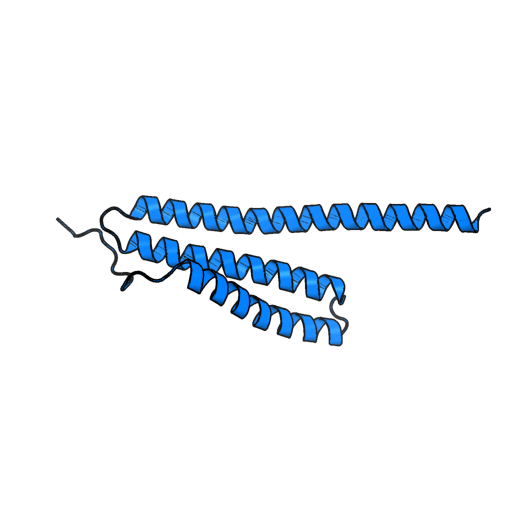3 ? -19.536 15.837 21.732 1.00 80.69 113 ASN A C 1
ATOM 825 O O . ASN A 1 113 ? -20.674 16.030 22.159 1.00 80.69 113 ASN A O 1
ATOM 829 N N . GLU A 1 114 ? -18.564 15.334 22.500 1.00 78.25 114 GLU A N 1
ATOM 830 C CA . GLU A 1 114 ? -18.751 15.048 23.929 1.00 78.25 114 GLU A CA 1
ATOM 831 C C . GLU A 1 114 ? -19.028 16.323 24.742 1.00 78.25 114 GLU A C 1
ATOM 833 O O . GLU A 1 114 ? -19.947 16.336 25.560 1.00 78.25 114 GLU A O 1
ATOM 838 N N . GLU A 1 115 ? -18.307 17.421 24.485 1.00 74.50 115 GLU A N 1
ATOM 839 C CA . GLU A 1 115 ? -18.557 18.707 25.156 1.00 74.50 115 GLU A CA 1
ATOM 840 C C . GLU A 1 115 ? -19.966 19.262 24.880 1.00 74.50 115 GLU A C 1
ATOM 842 O O . GLU A 1 115 ? -20.598 19.815 25.785 1.00 74.50 115 GLU A O 1
ATOM 847 N N . ILE A 1 116 ? -20.475 19.096 23.653 1.00 76.31 116 ILE A N 1
ATOM 848 C CA . ILE A 1 116 ? -21.834 19.516 23.274 1.00 76.31 116 ILE A CA 1
ATOM 849 C C . ILE A 1 116 ? -22.886 18.695 24.029 1.00 76.31 116 ILE A C 1
ATOM 851 O O . ILE A 1 116 ? -23.812 19.271 24.599 1.00 76.31 116 ILE A O 1
ATOM 855 N N . LEU A 1 117 ? -22.726 17.370 24.086 1.00 72.81 117 LEU A N 1
ATOM 856 C CA . LEU A 1 117 ? -23.661 16.482 24.789 1.00 72.81 117 LEU A CA 1
ATOM 857 C C . LEU A 1 117 ? -23.722 16.789 26.293 1.00 72.81 117 LEU A C 1
ATOM 859 O O . LEU A 1 117 ? -24.804 16.852 26.871 1.00 72.81 117 LEU A O 1
ATOM 863 N N . ILE A 1 118 ? -22.574 17.064 26.922 1.00 74.62 118 ILE A N 1
ATOM 864 C CA . ILE A 1 118 ? -22.516 17.448 28.342 1.00 74.62 118 ILE A CA 1
ATOM 865 C C . ILE A 1 118 ? -23.209 18.799 28.587 1.00 74.62 118 ILE A C 1
ATOM 867 O O . ILE A 1 118 ? -23.771 19.014 29.662 1.00 74.62 118 ILE A O 1
ATOM 871 N N . GLN A 1 119 ? -23.178 19.730 27.628 1.00 67.50 119 GLN A N 1
ATOM 872 C CA . GLN A 1 119 ? -23.911 20.994 27.743 1.00 67.50 119 GLN A CA 1
ATOM 873 C C . GLN A 1 119 ? -25.426 20.804 27.644 1.00 67.50 119 GLN A C 1
ATOM 875 O O . GLN A 1 119 ? -26.144 21.429 28.421 1.00 67.50 119 GLN A O 1
ATOM 880 N N . GLU A 1 120 ? -25.910 19.947 26.742 1.00 67.75 120 GLU A N 1
ATOM 881 C CA . GLU A 1 120 ? -27.347 19.679 26.590 1.00 67.75 120 GLU A CA 1
ATOM 882 C C . GLU A 1 120 ? -27.951 18.952 27.803 1.00 67.75 120 GLU A C 1
ATOM 884 O O . GLU A 1 120 ? -29.064 19.283 28.199 1.00 67.75 120 GLU A O 1
ATOM 889 N N . ASP A 1 121 ? -27.219 18.034 28.446 1.00 67.81 121 ASP A N 1
ATOM 890 C CA . ASP A 1 121 ? -27.698 17.302 29.636 1.00 67.81 121 ASP A CA 1
ATOM 891 C C . ASP A 1 121 ? -27.743 18.155 30.926 1.00 67.81 121 ASP A C 1
ATOM 893 O O . ASP A 1 121 ? -28.374 17.768 31.913 1.00 67.81 121 ASP A O 1
ATOM 897 N N . ASN A 1 122 ? -27.065 19.309 30.947 1.00 65.00 122 ASN A N 1
ATOM 898 C CA . ASN A 1 122 ? -27.006 20.226 32.095 1.00 65.00 122 ASN A CA 1
ATOM 899 C C . ASN A 1 122 ? -27.971 21.429 31.981 1.00 65.00 122 ASN A C 1
ATOM 901 O O . ASN A 1 122 ? -27.887 22.356 32.796 1.00 65.00 122 ASN A O 1
ATOM 905 N N . LEU A 1 123 ? -28.862 21.425 30.983 1.00 54.88 123 LEU A N 1
ATOM 906 C CA . LEU A 1 123 ? -29.880 22.445 30.688 1.00 54.88 123 LEU A CA 1
ATOM 907 C C . LEU A 1 123 ? -31.297 21.913 30.947 1.00 54.88 123 LEU A C 1
ATOM 909 O O . LEU A 1 123 ? -32.130 22.721 31.423 1.00 54.88 123 LEU A O 1
#

Secondary structure (DSSP, 8-state):
---------S---HHHHHHHHHHHHHHHHHHHHHHHHHTTSS-HHHHHHHHHHHHHHHHHHHHHHHHHHHHHTSTTTHHHHHHHHHHHHHHHHHHHHHHHHHHHHHHHHHHHHHHHHHHHHT-

Sequence (123 aa):
MQSGVINTGTPRNVIGHIVSGAVASAVVSGTINYKKAKEQKISSRDAIKDTVKKTTQGAIATGTAISTANYLGQQGGFLKALTALSVGMAGIYAVEVIDEKLDEKYEEVDNQNEEILIQEDNL